Protein AF-A0A973FR76-F1 (afdb_monomer_lite)

pLDDT: mean 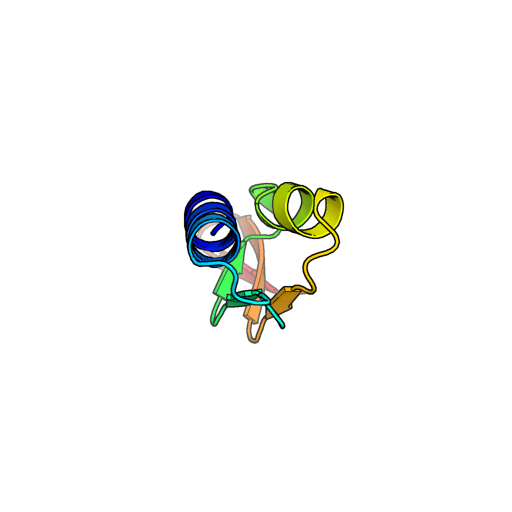96.55, std 1.73, range [90.19, 98.44]

Structure (mmCIF, N/CA/C/O backbone):
data_AF-A0A973FR76-F1
#
_entry.id   AF-A0A973FR76-F1
#
loop_
_atom_site.group_PDB
_atom_site.id
_atom_site.type_symbol
_atom_site.label_atom_id
_atom_site.label_alt_id
_atom_site.label_comp_id
_atom_site.label_asym_id
_atom_site.label_entity_id
_atom_site.label_seq_id
_atom_site.pdbx_PDB_ins_code
_atom_site.Cartn_x
_atom_site.Cartn_y
_atom_site.Cartn_z
_atom_site.occupancy
_atom_site.B_iso_or_equiv
_atom_site.auth_seq_id
_atom_site.auth_comp_id
_atom_site.auth_asym_id
_atom_site.auth_atom_id
_atom_site.pdbx_PDB_model_num
ATOM 1 N N . ALA A 1 1 ? 0.049 7.144 0.918 1.00 93.44 1 ALA A N 1
ATOM 2 C CA . ALA A 1 1 ? -0.668 6.094 1.668 1.00 93.44 1 ALA A CA 1
ATOM 3 C C . ALA A 1 1 ? -0.238 6.059 3.128 1.00 93.44 1 ALA A C 1
ATOM 5 O O . ALA A 1 1 ? -1.123 6.053 3.963 1.00 93.44 1 ALA A O 1
ATOM 6 N N . LEU A 1 2 ? 1.067 6.121 3.439 1.00 94.50 2 LEU A N 1
ATOM 7 C CA . LEU A 1 2 ? 1.563 6.140 4.824 1.00 94.50 2 LEU A CA 1
ATOM 8 C C . LEU A 1 2 ? 0.908 7.232 5.690 1.00 94.50 2 LEU A C 1
ATOM 10 O O . LEU A 1 2 ? 0.256 6.905 6.668 1.00 94.50 2 LEU A O 1
ATOM 14 N N . ALA A 1 3 ? 0.932 8.488 5.234 1.00 96.38 3 ALA A N 1
ATOM 15 C CA . ALA A 1 3 ? 0.274 9.596 5.938 1.00 96.38 3 ALA A CA 1
ATOM 16 C C . ALA A 1 3 ? -1.236 9.384 6.169 1.00 96.38 3 ALA A C 1
ATOM 18 O O . ALA A 1 3 ? -1.778 9.793 7.184 1.00 96.38 3 ALA A O 1
ATOM 19 N N . LEU A 1 4 ? -1.933 8.712 5.244 1.00 97.50 4 LEU A N 1
ATOM 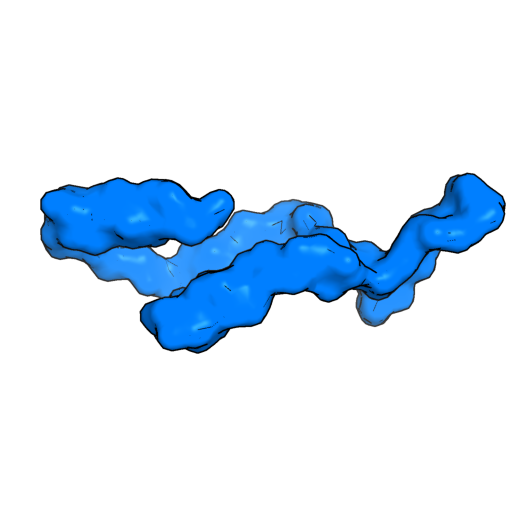20 C CA . LEU A 1 4 ? -3.351 8.385 5.438 1.00 97.50 4 LEU A CA 1
ATOM 21 C C . LEU A 1 4 ? -3.532 7.284 6.491 1.00 97.50 4 LEU A C 1
ATOM 23 O O . LEU A 1 4 ? -4.507 7.309 7.230 1.00 97.50 4 LEU A O 1
ATOM 27 N N . ALA A 1 5 ? -2.605 6.326 6.567 1.00 96.31 5 ALA A N 1
ATOM 28 C CA . ALA A 1 5 ? -2.613 5.307 7.609 1.00 96.31 5 ALA A CA 1
ATOM 29 C C . ALA A 1 5 ? -2.361 5.909 8.998 1.00 96.31 5 ALA A C 1
ATOM 31 O O . ALA A 1 5 ? -3.042 5.534 9.948 1.00 96.31 5 ALA A O 1
ATOM 32 N N . GLU A 1 6 ? -1.448 6.879 9.092 1.00 95.69 6 GLU A N 1
ATOM 33 C CA . GLU A 1 6 ? -1.201 7.659 10.311 1.00 95.69 6 GLU A CA 1
ATOM 34 C C . GLU A 1 6 ? -2.470 8.401 10.748 1.00 95.69 6 GLU A C 1
ATOM 36 O O . GLU A 1 6 ? -2.895 8.243 11.887 1.00 95.69 6 GLU A O 1
ATOM 41 N N . MET A 1 7 ? -3.162 9.086 9.830 1.00 98.12 7 MET A N 1
ATOM 42 C CA . MET A 1 7 ? -4.434 9.763 10.137 1.00 98.12 7 MET A CA 1
ATOM 43 C C . MET A 1 7 ? -5.525 8.801 10.634 1.00 98.12 7 MET A C 1
ATOM 45 O O . MET A 1 7 ? -6.286 9.141 11.538 1.00 98.12 7 MET A O 1
ATOM 49 N N . VAL A 1 8 ? -5.626 7.595 10.060 1.00 97.88 8 VAL A N 1
ATOM 50 C CA . VAL A 1 8 ? -6.581 6.575 10.533 1.00 97.88 8 VAL A CA 1
ATOM 51 C C . VAL A 1 8 ? -6.247 6.144 11.966 1.00 97.88 8 VAL A C 1
ATOM 53 O O . VAL A 1 8 ? -7.157 6.016 12.785 1.00 97.88 8 VAL A O 1
ATOM 56 N N . ALA A 1 9 ? -4.960 5.977 12.284 1.00 95.69 9 ALA A N 1
ATOM 57 C CA . ALA A 1 9 ? -4.507 5.648 13.633 1.00 95.69 9 ALA A CA 1
ATOM 58 C C . ALA A 1 9 ? -4.753 6.796 14.631 1.00 95.69 9 ALA A C 1
ATOM 60 O O . ALA A 1 9 ? -5.257 6.551 15.725 1.00 95.69 9 ALA A O 1
ATOM 61 N N . GLU A 1 10 ? -4.468 8.044 14.248 1.00 98.00 10 GLU A N 1
ATOM 62 C CA . GLU A 1 10 ? -4.746 9.247 15.050 1.00 98.00 10 GLU A CA 1
ATOM 63 C C . GLU A 1 10 ? -6.242 9.413 15.353 1.00 98.00 10 GLU A C 1
ATOM 65 O O . GLU A 1 10 ? -6.615 9.867 16.433 1.00 98.00 10 GLU A O 1
ATOM 70 N N . ALA A 1 11 ? -7.107 8.987 14.430 1.00 98.44 11 ALA A N 1
ATOM 71 C CA . ALA A 1 11 ? -8.553 8.964 14.620 1.00 98.44 11 ALA A CA 1
ATOM 72 C C . ALA A 1 11 ? -9.046 7.814 15.527 1.00 98.44 11 ALA A C 1
ATOM 74 O O . ALA A 1 11 ? -10.251 7.692 15.752 1.00 98.44 11 ALA A O 1
ATOM 75 N N . GLY A 1 12 ? -8.153 6.951 16.030 1.00 97.88 12 GLY A N 1
ATOM 76 C CA . GLY A 1 12 ? -8.508 5.780 16.839 1.00 97.88 12 GLY A CA 1
ATOM 77 C C . GLY A 1 12 ? -9.210 4.672 16.048 1.00 97.88 12 GLY A C 1
ATOM 78 O O . GLY A 1 12 ? -9.857 3.807 16.639 1.00 97.88 12 GLY A O 1
ATOM 79 N N . ALA A 1 13 ? -9.115 4.700 14.716 1.00 98.25 13 ALA A N 1
ATOM 80 C CA . ALA A 1 13 ? -9.725 3.719 13.833 1.00 98.25 13 ALA A CA 1
ATOM 81 C C . ALA A 1 13 ? -8.720 2.638 13.407 1.00 98.25 13 ALA A C 1
ATOM 83 O O . ALA A 1 13 ? -7.503 2.813 13.456 1.00 98.25 13 ALA A O 1
ATOM 84 N N . GLN A 1 14 ? -9.244 1.498 12.955 1.00 96.06 14 GLN A N 1
ATOM 85 C CA . GLN A 1 14 ? -8.432 0.407 12.429 1.00 96.06 14 GLN A CA 1
ATOM 86 C C . GLN A 1 14 ? -8.345 0.496 10.905 1.00 96.06 14 GLN A C 1
ATOM 88 O O . GLN A 1 14 ? -9.351 0.369 10.203 1.00 96.06 14 GLN A O 1
ATOM 93 N N . LEU A 1 15 ? -7.128 0.636 10.377 1.00 97.62 15 LEU A N 1
ATOM 94 C CA . LEU A 1 15 ? -6.891 0.457 8.950 1.00 97.62 15 LEU A CA 1
ATOM 95 C C . LEU A 1 15 ? -6.874 -1.039 8.614 1.00 97.62 15 LEU A C 1
ATOM 97 O O . LEU A 1 15 ? -5.998 -1.773 9.064 1.00 97.62 15 LEU A O 1
ATOM 101 N N . VAL A 1 16 ? -7.839 -1.489 7.811 1.00 97.25 16 VAL A N 1
ATOM 102 C CA . VAL A 1 16 ? -7.975 -2.909 7.436 1.00 97.25 16 VAL A CA 1
ATOM 103 C C . VAL A 1 16 ? -7.073 -3.277 6.254 1.00 97.25 16 VAL A C 1
ATOM 105 O O . VAL A 1 16 ? -6.476 -4.350 6.238 1.00 97.25 16 VAL A O 1
ATOM 108 N N . VAL A 1 17 ? -6.980 -2.403 5.248 1.00 97.69 17 VAL A N 1
ATOM 109 C CA . VAL A 1 17 ? -6.198 -2.637 4.027 1.00 97.69 17 VAL A CA 1
ATOM 110 C C . VAL A 1 17 ? -5.885 -1.313 3.333 1.00 97.69 17 VAL A C 1
ATOM 112 O O . VAL A 1 17 ? -6.729 -0.418 3.274 1.00 97.69 17 VAL A O 1
ATOM 115 N N . ALA A 1 18 ? -4.692 -1.202 2.752 1.00 97.81 18 ALA A N 1
ATOM 116 C CA . ALA A 1 18 ? -4.381 -0.181 1.760 1.00 97.81 18 ALA A CA 1
ATOM 117 C C . ALA A 1 18 ? -4.568 -0.779 0.360 1.00 97.81 18 ALA A C 1
ATOM 119 O O . ALA A 1 18 ? -3.858 -1.709 -0.027 1.00 97.81 18 ALA A O 1
ATOM 120 N N . SER A 1 19 ? -5.538 -0.268 -0.399 1.00 97.50 19 SER A N 1
ATOM 121 C CA . SER A 1 19 ? -5.816 -0.756 -1.751 1.00 97.50 19 SER A CA 1
ATOM 122 C C . SER A 1 19 ? -5.398 0.244 -2.824 1.00 97.50 19 SER A C 1
ATOM 124 O O . SER A 1 19 ? -5.497 1.458 -2.641 1.00 97.50 19 SER A O 1
ATOM 126 N N . PHE A 1 20 ? -4.923 -0.277 -3.953 1.00 97.56 20 PHE A N 1
ATOM 127 C CA . PHE A 1 20 ? -4.500 0.517 -5.101 1.00 97.56 20 PHE A CA 1
ATOM 128 C C . PHE A 1 20 ? -5.081 -0.064 -6.387 1.00 97.56 20 PHE A C 1
ATOM 130 O O . PHE A 1 20 ? -5.024 -1.268 -6.626 1.00 97.56 20 PHE A O 1
ATOM 137 N N . LEU A 1 21 ? -5.595 0.798 -7.263 1.00 98.19 21 LEU A N 1
ATOM 138 C CA . LEU A 1 21 ? -5.961 0.367 -8.613 1.00 98.19 21 LEU A CA 1
ATOM 139 C C . LEU A 1 21 ? -4.707 -0.009 -9.410 1.00 98.19 21 LEU A C 1
ATOM 141 O O . LEU A 1 21 ? -4.658 -1.063 -10.034 1.00 98.19 21 LEU A O 1
ATOM 145 N N . VAL A 1 22 ? -3.675 0.833 -9.337 1.00 97.06 22 VAL A N 1
ATOM 146 C CA . VAL A 1 22 ? -2.382 0.604 -9.982 1.00 97.06 22 VAL A CA 1
ATOM 147 C C . VAL A 1 22 ? -1.270 0.821 -8.966 1.00 97.06 22 VAL A C 1
ATOM 149 O O . VAL A 1 22 ? -1.126 1.908 -8.404 1.00 97.06 22 VAL A O 1
ATOM 152 N N . GLU A 1 23 ? -0.466 -0.208 -8.749 1.00 97.56 23 GLU A N 1
ATOM 153 C CA . GLU A 1 23 ? 0.706 -0.190 -7.887 1.00 97.56 23 GLU A CA 1
ATOM 154 C C . GLU A 1 23 ? 1.982 -0.108 -8.731 1.00 97.56 23 GLU A C 1
ATOM 156 O O . GLU A 1 23 ? 2.138 -0.836 -9.707 1.00 97.56 23 GLU A O 1
ATOM 161 N N . LYS A 1 24 ? 2.923 0.756 -8.339 1.00 96.94 24 LYS A N 1
ATOM 162 C CA . LYS A 1 24 ? 4.269 0.826 -8.929 1.00 96.94 24 LYS A CA 1
ATOM 163 C C . LYS A 1 24 ? 5.251 0.125 -7.997 1.00 96.94 24 LYS A C 1
ATOM 165 O O . LYS A 1 24 ? 5.707 0.727 -7.023 1.00 96.94 24 LYS A O 1
ATOM 170 N N . LEU A 1 25 ? 5.586 -1.127 -8.302 1.00 96.06 25 LEU A N 1
ATOM 171 C CA . LEU A 1 25 ? 6.428 -1.971 -7.444 1.00 96.06 25 LEU A CA 1
ATOM 172 C C . LEU A 1 25 ? 7.850 -1.409 -7.277 1.00 96.06 25 LEU A C 1
ATOM 174 O O . LEU A 1 25 ? 8.474 -1.570 -6.234 1.00 96.06 25 LEU A O 1
ATOM 178 N N . PHE A 1 26 ? 8.330 -0.664 -8.271 1.00 95.19 26 PHE A N 1
ATOM 179 C CA . PHE A 1 26 ? 9.671 -0.080 -8.319 1.00 95.19 26 PHE A CA 1
ATOM 180 C C . PHE A 1 26 ? 9.841 1.233 -7.528 1.00 95.19 26 PHE A C 1
ATOM 182 O O . PHE A 1 26 ? 10.899 1.851 -7.603 1.00 95.19 26 PHE A O 1
ATOM 189 N N . GLN A 1 27 ? 8.820 1.698 -6.797 1.00 93.69 27 GLN A N 1
ATOM 190 C CA . GLN A 1 27 ? 8.894 2.939 -6.002 1.00 93.69 27 GLN A CA 1
ATOM 191 C C . GLN A 1 27 ? 8.897 2.715 -4.481 1.00 93.69 27 GLN A C 1
ATOM 193 O O . GLN A 1 27 ? 8.891 3.685 -3.728 1.00 93.69 27 GLN A O 1
ATOM 198 N N . GLY A 1 28 ? 8.874 1.463 -4.011 1.00 90.19 28 GLY A N 1
ATOM 199 C CA . GLY A 1 28 ? 9.057 1.122 -2.591 1.00 90.19 28 GLY A CA 1
ATOM 200 C C . GLY A 1 28 ? 7.911 1.502 -1.640 1.00 90.19 28 GLY A C 1
ATOM 201 O O . GLY A 1 28 ? 7.976 1.182 -0.458 1.00 90.19 28 GLY A O 1
ATOM 202 N N . GLY A 1 29 ? 6.830 2.130 -2.120 1.00 91.88 29 GLY A N 1
ATOM 203 C CA . GLY A 1 29 ? 5.724 2.587 -1.263 1.00 91.88 29 GLY A CA 1
ATOM 204 C C . GLY A 1 29 ? 5.031 1.475 -0.462 1.00 91.88 29 GLY A C 1
ATOM 205 O O . GLY A 1 29 ? 4.598 1.712 0.664 1.00 91.88 29 GLY A O 1
ATOM 206 N N . ARG A 1 30 ? 4.972 0.255 -1.012 1.00 95.31 30 ARG A N 1
ATOM 207 C CA . ARG A 1 30 ? 4.455 -0.947 -0.336 1.00 95.31 30 ARG A CA 1
ATOM 208 C C . ARG A 1 30 ? 5.249 -1.297 0.918 1.00 95.31 30 ARG A C 1
ATOM 210 O O . ARG A 1 30 ? 4.645 -1.581 1.944 1.00 95.31 30 ARG A O 1
ATOM 217 N N . GLN A 1 31 ? 6.576 -1.221 0.856 1.00 95.31 31 GLN A N 1
ATOM 218 C CA . GLN A 1 31 ? 7.447 -1.641 1.954 1.00 95.31 31 GLN A CA 1
ATOM 219 C C . GLN A 1 31 ? 7.197 -0.822 3.228 1.00 95.31 31 GLN A C 1
ATOM 221 O O . GLN A 1 31 ? 7.216 -1.368 4.329 1.00 95.31 31 GLN A O 1
ATOM 226 N N . GLY A 1 32 ? 6.895 0.473 3.083 1.00 94.19 32 GLY A N 1
ATOM 227 C CA . GLY A 1 32 ? 6.518 1.322 4.215 1.00 94.19 32 GLY A CA 1
ATOM 228 C C . GLY A 1 32 ? 5.215 0.878 4.887 1.00 94.19 32 GLY A C 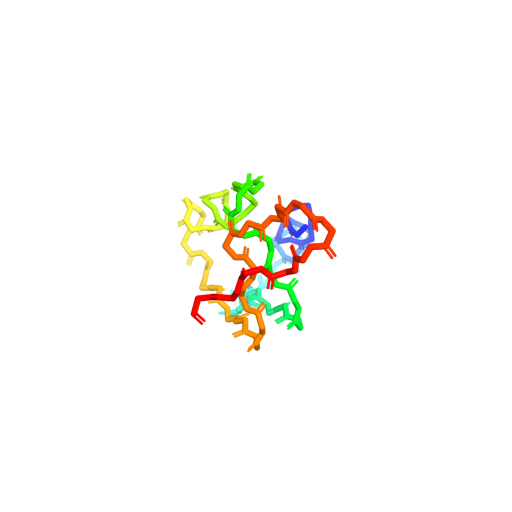1
ATOM 229 O O . GLY A 1 3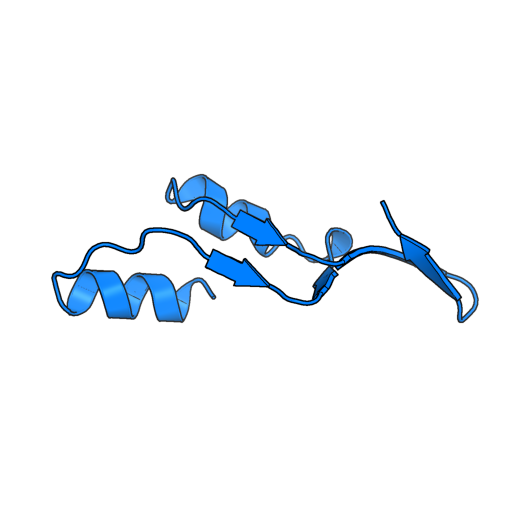2 ? 5.135 0.858 6.109 1.00 94.19 32 GLY A O 1
ATOM 230 N N . LEU A 1 33 ? 4.213 0.466 4.105 1.00 95.62 33 LEU A N 1
ATOM 231 C CA . LEU A 1 33 ? 2.938 -0.036 4.631 1.00 95.62 33 LEU A CA 1
ATOM 232 C C . LEU A 1 33 ? 3.090 -1.421 5.273 1.00 95.62 33 LEU A C 1
ATOM 234 O O . LEU A 1 33 ? 2.575 -1.651 6.363 1.00 95.62 33 LEU A O 1
ATOM 238 N N . GLU A 1 34 ? 3.843 -2.319 4.635 1.00 95.00 34 GLU A N 1
ATOM 239 C CA . GLU A 1 34 ? 4.115 -3.664 5.155 1.00 95.00 34 GLU A CA 1
ATOM 240 C C . GLU A 1 34 ? 4.901 -3.619 6.473 1.00 95.00 34 GLU A C 1
ATOM 242 O O . GLU A 1 34 ? 4.612 -4.393 7.382 1.00 95.00 34 GLU A O 1
ATOM 247 N N . THR A 1 35 ? 5.825 -2.662 6.626 1.00 94.81 35 THR A N 1
ATOM 248 C CA . THR A 1 35 ? 6.551 -2.429 7.891 1.00 94.81 35 THR A CA 1
ATOM 249 C C . THR A 1 35 ? 5.609 -2.050 9.040 1.00 94.81 35 THR A C 1
ATOM 251 O O . THR A 1 35 ? 5.873 -2.398 10.187 1.00 94.81 35 THR A O 1
ATOM 254 N N . LEU A 1 36 ? 4.486 -1.388 8.745 1.00 92.88 36 LEU A N 1
ATOM 255 C CA . LEU A 1 36 ? 3.440 -1.069 9.724 1.00 92.88 36 LEU A CA 1
ATOM 256 C C . LEU A 1 36 ? 2.408 -2.199 9.900 1.00 92.88 36 LEU A C 1
ATOM 258 O O . LEU A 1 36 ? 1.398 -2.009 10.573 1.00 92.88 36 LEU A O 1
ATOM 262 N N . GLY A 1 37 ? 2.621 -3.363 9.277 1.00 95.19 37 GLY A N 1
ATOM 263 C CA . GLY A 1 37 ? 1.684 -4.486 9.315 1.00 95.19 37 GLY A CA 1
ATOM 264 C C . GLY A 1 37 ? 0.390 -4.245 8.531 1.00 95.19 37 GLY A C 1
ATOM 265 O O . GLY A 1 37 ? -0.583 -4.967 8.732 1.00 95.19 37 GLY A O 1
ATOM 266 N N . ILE A 1 38 ? 0.358 -3.243 7.646 1.00 97.25 38 ILE A N 1
ATOM 267 C CA . ILE A 1 38 ? -0.827 -2.897 6.858 1.00 97.25 38 ILE A CA 1
ATOM 268 C C . ILE A 1 38 ? -0.861 -3.774 5.598 1.00 97.25 38 ILE A C 1
ATOM 270 O O . ILE A 1 38 ? 0.044 -3.669 4.763 1.00 97.25 38 ILE A O 1
ATOM 274 N N . PRO A 1 39 ? -1.908 -4.594 5.392 1.00 97.44 39 PRO A N 1
ATOM 275 C CA . PRO A 1 39 ? -2.053 -5.372 4.168 1.00 97.44 39 PRO A CA 1
ATOM 276 C C . PRO A 1 39 ? -2.191 -4.468 2.937 1.00 97.44 39 PRO A C 1
ATOM 278 O O . PRO A 1 39 ? -2.905 -3.462 2.974 1.00 97.44 39 PRO A O 1
ATOM 281 N N . VAL A 1 40 ? -1.558 -4.854 1.824 1.00 97.12 40 VAL A N 1
ATOM 282 C CA . VAL A 1 40 ? -1.643 -4.130 0.545 1.00 97.12 40 VAL A CA 1
ATOM 283 C C . VAL A 1 40 ? -2.301 -5.002 -0.522 1.00 97.12 40 VAL A C 1
ATOM 285 O O . VAL A 1 40 ? -1.757 -6.038 -0.911 1.00 97.12 40 VAL A O 1
ATOM 288 N N . ALA A 1 41 ? -3.442 -4.544 -1.037 1.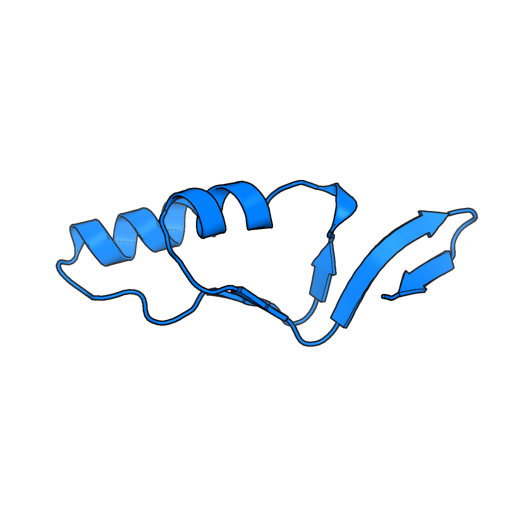00 97.38 41 ALA A N 1
ATOM 289 C CA . ALA A 1 41 ? -4.145 -5.156 -2.164 1.00 97.38 41 ALA A CA 1
ATOM 290 C C . ALA A 1 41 ? -4.013 -4.273 -3.411 1.00 97.38 41 ALA A C 1
ATOM 292 O O . ALA A 1 41 ? -4.132 -3.050 -3.333 1.00 97.38 41 ALA A O 1
ATOM 293 N N . SER A 1 42 ? -3.743 -4.852 -4.579 1.00 97.31 42 SER A N 1
ATOM 294 C CA . SER A 1 42 ? -3.579 -4.068 -5.809 1.00 97.31 42 SER A CA 1
ATOM 295 C C . SER A 1 42 ? -4.146 -4.791 -7.017 1.00 97.31 42 SER A C 1
ATOM 297 O O . SER A 1 42 ? -3.937 -5.992 -7.154 1.00 97.31 42 SER A O 1
ATOM 299 N N . LEU A 1 43 ? -4.869 -4.065 -7.876 1.00 98.12 43 LEU A N 1
ATOM 300 C CA . LEU A 1 43 ? -5.490 -4.655 -9.068 1.00 98.12 43 LEU A CA 1
ATOM 301 C C . LEU A 1 43 ? -4.497 -4.803 -10.223 1.00 98.12 43 LEU A C 1
ATOM 303 O O . LEU A 1 43 ? -4.474 -5.835 -10.883 1.00 98.12 43 LEU A O 1
ATOM 307 N N . ALA A 1 44 ? -3.672 -3.785 -10.462 1.00 97.88 44 ALA A N 1
ATOM 308 C CA . ALA A 1 44 ? -2.670 -3.791 -11.517 1.00 97.88 44 ALA A CA 1
ATOM 309 C C . ALA A 1 44 ? -1.294 -3.496 -10.913 1.00 97.88 44 ALA A C 1
ATOM 311 O O . ALA A 1 44 ? -1.094 -2.446 -10.305 1.00 97.88 44 ALA A O 1
ATOM 312 N N . GLN A 1 45 ? -0.338 -4.405 -11.077 1.00 98.00 45 GLN A N 1
ATOM 313 C CA . GLN A 1 45 ? 1.001 -4.253 -10.514 1.00 98.00 45 GLN A CA 1
ATOM 314 C C . GLN A 1 45 ? 2.010 -3.986 -11.627 1.00 98.00 45 GLN A C 1
ATOM 316 O O . GLN A 1 45 ? 2.302 -4.861 -12.437 1.00 98.00 45 GLN A O 1
ATOM 321 N N . VAL A 1 46 ? 2.535 -2.763 -11.670 1.00 98.19 46 VAL A N 1
ATOM 322 C CA . VAL A 1 46 ? 3.569 -2.350 -12.618 1.00 98.19 46 VAL A CA 1
ATOM 323 C C . VAL A 1 46 ? 4.933 -2.660 -12.017 1.00 98.19 46 VAL A C 1
ATOM 325 O O . VAL A 1 46 ? 5.377 -1.998 -11.075 1.00 98.19 46 VAL A O 1
ATOM 328 N N . GLU A 1 47 ? 5.609 -3.648 -12.590 1.00 97.75 47 GLU A N 1
ATOM 329 C CA . GLU A 1 47 ? 6.956 -4.050 -12.195 1.00 97.75 47 GLU A CA 1
ATOM 330 C C . GLU A 1 47 ? 7.996 -3.027 -12.656 1.00 97.75 47 GLU A C 1
ATOM 332 O O . GLU A 1 47 ? 8.867 -2.632 -11.883 1.00 97.75 47 GLU A O 1
ATOM 337 N N . ARG A 1 48 ? 7.888 -2.552 -13.904 1.00 97.62 48 ARG A N 1
ATOM 338 C CA . ARG A 1 48 ? 8.787 -1.531 -14.457 1.00 97.62 48 ARG A CA 1
ATOM 339 C C . ARG A 1 48 ? 8.179 -0.791 -15.643 1.00 97.62 48 ARG A C 1
ATOM 341 O O . ARG A 1 48 ? 7.296 -1.293 -16.336 1.00 97.62 48 ARG A O 1
ATOM 348 N N . LEU A 1 49 ? 8.730 0.388 -15.913 1.00 97.31 49 LEU A N 1
ATOM 349 C CA . LEU A 1 49 ? 8.503 1.146 -17.141 1.00 97.31 49 LEU A CA 1
ATOM 350 C C . LEU A 1 49 ? 9.788 1.109 -17.970 1.00 97.31 49 LEU A C 1
ATOM 352 O O . LEU A 1 49 ? 10.841 1.521 -17.486 1.00 97.31 49 LEU A O 1
ATOM 356 N N . ALA A 1 50 ? 9.725 0.595 -19.197 1.00 97.62 50 ALA A N 1
ATOM 357 C CA . ALA A 1 50 ? 10.905 0.443 -20.049 1.00 97.62 50 ALA A CA 1
ATOM 358 C C . ALA A 1 50 ? 10.548 0.645 -21.524 1.00 97.62 50 ALA A C 1
ATOM 360 O O . ALA A 1 50 ? 9.607 0.035 -22.029 1.00 97.62 50 ALA A O 1
ATOM 361 N N . GLY A 1 51 ? 11.300 1.504 -22.220 1.00 96.62 51 GLY A N 1
ATOM 362 C CA . GLY A 1 51 ? 11.119 1.741 -23.658 1.00 96.62 51 GLY A CA 1
ATOM 363 C C . GLY A 1 51 ? 9.703 2.187 -24.044 1.00 96.62 51 GLY A C 1
ATOM 364 O O . GLY A 1 51 ? 9.164 1.705 -25.034 1.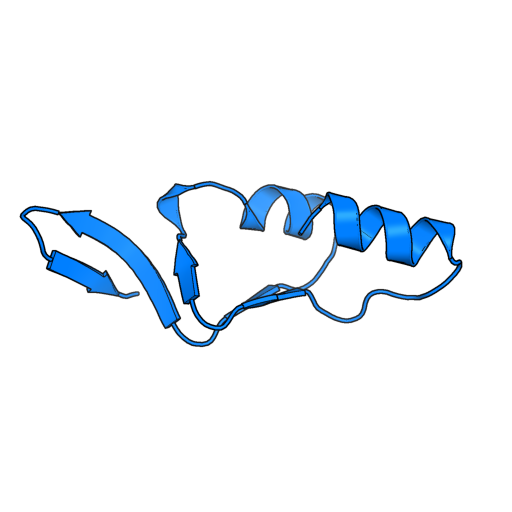00 96.62 51 GLY A O 1
ATOM 365 N N . GLY A 1 52 ? 9.066 3.035 -23.226 1.00 97.12 52 GLY A N 1
ATOM 366 C CA . GLY A 1 52 ? 7.689 3.497 -23.452 1.00 97.12 52 GLY A CA 1
ATOM 367 C C . GLY A 1 52 ? 6.605 2.441 -23.201 1.00 97.12 52 GLY A C 1
ATOM 368 O O . GLY A 1 52 ? 5.445 2.678 -23.522 1.00 97.12 52 GLY A O 1
ATOM 369 N N . LYS A 1 53 ? 6.961 1.281 -22.633 1.00 97.75 53 LYS A N 1
ATOM 370 C CA . LYS A 1 53 ? 6.028 0.197 -22.303 1.00 97.75 53 LYS A CA 1
ATOM 371 C C . LYS A 1 53 ? 5.889 0.014 -20.796 1.00 97.75 53 LYS A C 1
ATOM 373 O O . LYS A 1 53 ? 6.836 0.232 -20.036 1.00 97.75 53 LYS A O 1
ATOM 378 N N . VAL A 1 54 ? 4.703 -0.439 -20.396 1.00 97.94 54 VAL A N 1
ATOM 379 C CA . VAL A 1 54 ? 4.384 -0.873 -19.034 1.00 97.94 54 VAL A CA 1
ATOM 380 C C . VAL A 1 54 ? 4.602 -2.381 -18.954 1.00 97.94 54 VAL A C 1
ATOM 382 O O . VAL A 1 54 ? 4.042 -3.123 -19.759 1.00 97.94 54 VAL A O 1
ATOM 385 N N . ILE A 1 55 ? 5.426 -2.830 -18.010 1.00 98.12 55 ILE A N 1
ATOM 386 C CA . ILE A 1 55 ? 5.642 -4.253 -17.732 1.00 98.12 55 ILE A CA 1
ATOM 387 C C . ILE A 1 55 ? 4.889 -4.596 -16.446 1.00 98.12 55 ILE A C 1
ATOM 389 O O . ILE A 1 55 ? 5.155 -4.000 -15.399 1.00 98.12 55 ILE A O 1
ATOM 393 N N . MET A 1 56 ? 3.930 -5.512 -16.561 1.00 97.62 56 MET A N 1
ATOM 394 C CA . MET A 1 56 ? 3.073 -5.968 -15.465 1.00 97.62 56 MET A CA 1
ATOM 395 C C . MET A 1 56 ? 3.673 -7.209 -14.791 1.00 97.62 56 MET A C 1
ATOM 397 O O . MET A 1 56 ? 4.367 -7.971 -15.465 1.00 97.62 56 MET A O 1
ATOM 401 N N . ARG A 1 57 ? 3.380 -7.402 -13.501 1.00 94.69 57 ARG A N 1
ATOM 402 C CA . ARG A 1 57 ? 3.627 -8.650 -12.759 1.00 94.69 57 ARG A CA 1
ATOM 403 C C . ARG A 1 57 ? 2.490 -9.653 -12.954 1.00 94.69 57 ARG A C 1
ATOM 405 O O . ARG A 1 57 ? 1.331 -9.192 -13.060 1.00 94.69 57 ARG A O 1
#

Sequence (57 aa):
ALALAEMVAEAGAQLVVASFLVEKLFQGGRQGLETLGIPVASLAQVERLAGGKVIMR

Radius of gyration: 13.17 Å; chains: 1; bounding box: 21×18×40 Å

Secondary structure (DSSP, 8-state):
-HHHHHHHHHTT-----EEEEEEEGGG-HHHHHHHTT--EEEEEEEEEEETTEEEE-

Foldseek 3Di:
DLVVCVVCVVVVHDQAADEEAEAEPVPCPVVSCVVVVHHYYYNWYFPDDDPNDTDTD